Protein AF-A0A3B9JCJ5-F1 (afdb_monomer_lite)

Structure (mmCIF, N/CA/C/O backbone):
data_AF-A0A3B9JCJ5-F1
#
_entry.id   AF-A0A3B9JCJ5-F1
#
loop_
_atom_site.group_PDB
_atom_site.id
_atom_site.type_symbol
_atom_site.label_atom_id
_atom_site.label_alt_id
_atom_site.label_comp_id
_atom_site.label_asym_id
_atom_site.label_entity_id
_atom_site.label_seq_id
_atom_site.pdbx_PDB_ins_code
_atom_site.Cartn_x
_atom_site.Cartn_y
_atom_site.Cartn_z
_atom_site.occupancy
_atom_site.B_iso_or_equiv
_atom_site.auth_seq_id
_atom_site.auth_comp_id
_atom_site.auth_asym_id
_atom_site.auth_atom_id
_atom_site.pdbx_PDB_model_num
ATOM 1 N N . THR A 1 1 ? -22.160 -5.682 -8.707 1.00 51.06 1 THR A N 1
ATOM 2 C CA . THR A 1 1 ? -22.263 -4.657 -7.648 1.00 51.06 1 THR A CA 1
ATOM 3 C C . THR A 1 1 ? -20.905 -4.544 -6.988 1.00 51.06 1 THR A C 1
ATOM 5 O O . THR A 1 1 ? -20.280 -5.572 -6.763 1.00 51.06 1 THR A O 1
ATOM 8 N N . THR A 1 2 ? -20.405 -3.333 -6.750 1.00 54.34 2 THR A N 1
ATOM 9 C CA . THR A 1 2 ? -19.096 -3.130 -6.106 1.00 54.34 2 THR A CA 1
ATOM 10 C C . THR A 1 2 ? -19.331 -2.769 -4.647 1.00 54.34 2 THR A C 1
ATOM 12 O O . THR A 1 2 ? -20.046 -1.812 -4.366 1.00 54.34 2 THR A O 1
ATOM 15 N N . TYR A 1 3 ? -18.773 -3.551 -3.724 1.00 63.84 3 TYR A N 1
ATOM 16 C CA . TYR A 1 3 ? -18.841 -3.282 -2.289 1.00 63.84 3 TYR A CA 1
ATOM 17 C C . TYR A 1 3 ? -17.532 -2.626 -1.853 1.00 63.84 3 TYR A C 1
ATOM 19 O O . TYR A 1 3 ? -16.459 -3.177 -2.088 1.00 63.84 3 TYR A O 1
ATOM 27 N N . ALA A 1 4 ? -17.618 -1.450 -1.237 1.00 65.94 4 ALA A N 1
ATOM 28 C CA . ALA A 1 4 ? -16.459 -0.783 -0.655 1.00 65.94 4 ALA A CA 1
ATOM 29 C C . ALA A 1 4 ? -16.261 -1.268 0.794 1.00 65.94 4 ALA A C 1
ATOM 31 O O . ALA A 1 4 ? -17.230 -1.259 1.562 1.00 65.94 4 ALA A O 1
ATOM 32 N N . PRO A 1 5 ? -15.049 -1.694 1.189 1.00 67.88 5 PRO A N 1
ATOM 33 C CA . PRO A 1 5 ? -14.802 -2.156 2.546 1.00 67.88 5 PRO A CA 1
ATOM 34 C C . PRO A 1 5 ? -14.823 -0.981 3.534 1.00 67.88 5 PRO A C 1
ATOM 36 O O . PRO A 1 5 ? -14.217 0.067 3.297 1.00 67.88 5 PRO A O 1
ATOM 39 N N . ILE A 1 6 ? -15.522 -1.175 4.655 1.00 80.62 6 ILE A N 1
ATOM 40 C CA . ILE A 1 6 ? -15.531 -0.256 5.800 1.00 80.62 6 ILE A CA 1
ATOM 41 C C . ILE A 1 6 ? -14.652 -0.869 6.883 1.00 80.62 6 ILE A C 1
ATOM 43 O O . ILE A 1 6 ? -14.907 -1.986 7.340 1.00 80.62 6 ILE A O 1
ATOM 47 N N . VAL A 1 7 ? -13.619 -0.142 7.301 1.00 82.19 7 VAL A N 1
ATOM 48 C CA . VAL A 1 7 ? -12.666 -0.606 8.310 1.00 82.19 7 VAL A CA 1
ATOM 49 C C . VAL A 1 7 ? -12.843 0.212 9.579 1.00 82.19 7 VAL A C 1
ATOM 51 O O . VAL A 1 7 ? -12.732 1.438 9.568 1.00 82.19 7 VAL A O 1
ATOM 54 N N . ARG A 1 8 ? -13.089 -0.481 10.695 1.00 85.12 8 ARG A N 1
ATOM 55 C CA . ARG A 1 8 ? -13.129 0.111 12.035 1.00 85.12 8 ARG A CA 1
ATOM 56 C C . ARG A 1 8 ? -11.794 -0.109 12.731 1.00 85.12 8 ARG A C 1
ATOM 58 O O . ARG A 1 8 ? -11.353 -1.247 12.876 1.00 85.12 8 ARG A O 1
ATOM 65 N N . PHE A 1 9 ? -11.183 0.960 13.224 1.00 85.25 9 PHE A N 1
ATOM 66 C CA . PHE A 1 9 ? -9.956 0.885 14.012 1.00 85.25 9 PHE A CA 1
ATOM 67 C C . PHE A 1 9 ? -10.035 1.776 15.252 1.00 85.25 9 PHE A C 1
ATOM 69 O O . PHE A 1 9 ? -10.896 2.649 15.370 1.00 85.25 9 PHE A O 1
ATOM 76 N N . ARG A 1 10 ? -9.145 1.528 16.214 1.00 85.25 10 ARG A N 1
ATOM 77 C CA . ARG A 1 10 ? -9.044 2.305 17.452 1.00 85.25 10 ARG A CA 1
ATOM 78 C C . ARG A 1 10 ? -7.695 3.008 17.484 1.00 85.25 10 ARG A C 1
ATOM 80 O O . ARG A 1 10 ? -6.665 2.356 17.336 1.00 85.25 10 ARG A O 1
ATOM 87 N N . THR A 1 11 ? -7.706 4.325 17.662 1.00 81.62 11 THR A N 1
ATOM 88 C CA . THR A 1 11 ? -6.479 5.115 17.801 1.00 81.62 11 THR A CA 1
ATOM 89 C C . THR A 1 11 ? -5.853 4.891 19.174 1.00 81.62 11 THR A C 1
ATOM 91 O O . THR A 1 11 ? -6.522 4.453 20.114 1.00 81.62 11 THR A O 1
ATOM 94 N N . GLN A 1 12 ? -4.575 5.243 19.322 1.00 77.31 12 GLN A N 1
ATOM 95 C CA . GLN A 1 12 ? -3.888 5.177 20.619 1.00 77.31 12 GLN A CA 1
ATOM 96 C C . GLN A 1 12 ? -4.573 6.022 21.708 1.00 77.31 12 GLN A C 1
ATOM 98 O O . GLN A 1 12 ? -4.580 5.632 22.870 1.00 77.31 12 GLN A O 1
ATOM 103 N N . GLY A 1 13 ? -5.243 7.120 21.333 1.00 77.44 13 GLY A N 1
ATOM 104 C CA . GLY A 1 13 ? -6.068 7.935 22.236 1.00 77.44 13 GLY A CA 1
ATOM 105 C C . GLY A 1 13 ? -7.403 7.292 22.639 1.00 77.44 13 GLY A C 1
ATOM 106 O O . GLY A 1 13 ? -8.250 7.952 23.236 1.00 77.44 13 GLY A O 1
ATOM 107 N N . GLY A 1 14 ? -7.637 6.030 22.271 1.00 80.50 14 GLY A N 1
ATOM 108 C CA . GLY A 1 14 ? -8.802 5.247 22.669 1.00 80.50 14 GLY A CA 1
ATOM 109 C C . GLY A 1 14 ? -10.072 5.511 21.861 1.00 80.50 14 GLY A C 1
ATOM 110 O O . GLY A 1 14 ? -11.064 4.820 22.103 1.00 80.50 14 GLY A O 1
ATOM 111 N N . ARG A 1 15 ? -10.048 6.440 20.896 1.00 81.62 15 ARG A N 1
ATOM 112 C CA . ARG A 1 15 ? -11.192 6.774 20.031 1.00 81.62 15 ARG A CA 1
ATOM 113 C C . ARG A 1 15 ? -11.308 5.778 18.878 1.00 81.62 15 ARG A C 1
ATOM 115 O O . ARG A 1 15 ? -10.310 5.440 18.244 1.00 81.62 15 ARG A O 1
ATOM 122 N N . SER A 1 16 ? -12.522 5.311 18.608 1.00 83.31 16 SER A N 1
ATOM 123 C CA . SER A 1 16 ? -12.826 4.473 17.447 1.00 83.31 16 SER A CA 1
ATOM 124 C C . SER A 1 16 ? -13.141 5.334 16.231 1.00 83.31 16 SER A C 1
ATOM 126 O O . SER A 1 16 ? -13.952 6.254 16.332 1.00 83.31 16 SER A O 1
ATOM 128 N N . PHE A 1 17 ? -12.542 4.996 15.096 1.00 83.38 17 PHE A N 1
ATOM 129 C CA . PHE A 1 17 ? -12.818 5.603 13.801 1.00 83.38 17 PHE A CA 1
ATOM 130 C C . PHE A 1 17 ? -13.219 4.524 12.801 1.00 83.38 17 PHE A C 1
ATOM 132 O O . PHE A 1 17 ? -12.736 3.391 12.856 1.00 83.38 17 PHE A O 1
ATOM 139 N N . GLU A 1 18 ? -14.106 4.900 11.891 1.00 84.25 18 GLU A N 1
ATOM 140 C CA . GLU A 1 18 ? -14.458 4.114 10.719 1.00 84.25 18 GLU A CA 1
ATOM 141 C C . GLU A 1 18 ? -14.079 4.916 9.487 1.00 84.25 18 GLU A C 1
ATOM 143 O O . GLU A 1 18 ? -14.359 6.114 9.417 1.00 84.25 18 GLU A O 1
ATOM 148 N N . PHE A 1 19 ? -13.438 4.261 8.528 1.00 82.56 19 PHE A N 1
AT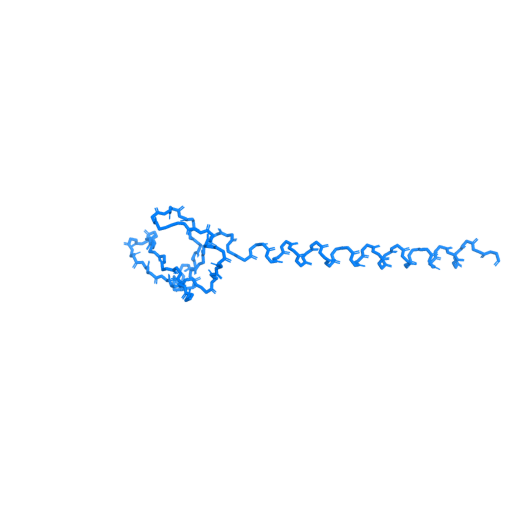OM 149 C CA . PHE A 1 19 ? -13.206 4.849 7.220 1.00 82.56 19 PHE A CA 1
ATOM 150 C C . PHE A 1 19 ? -13.597 3.854 6.133 1.00 82.56 19 PHE A C 1
ATOM 152 O O . PHE A 1 19 ? -13.481 2.635 6.294 1.00 82.56 19 PHE A O 1
ATOM 159 N N . GLN A 1 20 ? -14.094 4.401 5.031 1.00 79.19 20 GLN A N 1
ATOM 160 C CA . GLN A 1 20 ? -14.319 3.656 3.808 1.00 79.19 20 GLN A CA 1
ATOM 161 C C . GLN A 1 20 ? -13.011 3.650 3.028 1.00 79.19 20 GLN A C 1
ATOM 163 O O . GLN A 1 20 ? -12.459 4.716 2.750 1.00 79.19 20 GLN A O 1
ATOM 168 N N . SER A 1 21 ? -12.507 2.467 2.682 1.00 72.56 21 SER A N 1
ATOM 169 C CA . SER A 1 21 ? -11.347 2.423 1.801 1.00 72.56 21 SER A CA 1
ATOM 170 C C . SER A 1 21 ? -11.746 2.839 0.387 1.00 72.56 21 SER A C 1
ATOM 172 O O . SER A 1 21 ? -12.733 2.353 -0.172 1.00 72.56 21 SER A O 1
ATOM 174 N N . ASN A 1 22 ? -10.929 3.707 -0.207 1.00 69.12 22 ASN A N 1
ATOM 175 C CA . ASN A 1 22 ? -11.033 4.086 -1.613 1.00 69.12 22 ASN A CA 1
ATOM 176 C C . ASN A 1 22 ? -10.457 3.015 -2.554 1.00 69.12 22 ASN A C 1
ATOM 178 O O . ASN A 1 22 ? -10.634 3.113 -3.767 1.00 69.12 22 ASN A O 1
ATOM 182 N N . HIS A 1 23 ? -9.781 1.997 -2.013 1.00 66.44 23 HIS A N 1
ATOM 183 C CA . HIS A 1 23 ? -9.211 0.892 -2.772 1.00 66.44 23 HIS A CA 1
ATOM 184 C C . HIS A 1 23 ? -10.047 -0.374 -2.569 1.00 66.44 23 HIS A C 1
ATOM 186 O O . HIS A 1 23 ? -10.039 -0.998 -1.513 1.00 66.44 23 HIS A O 1
ATO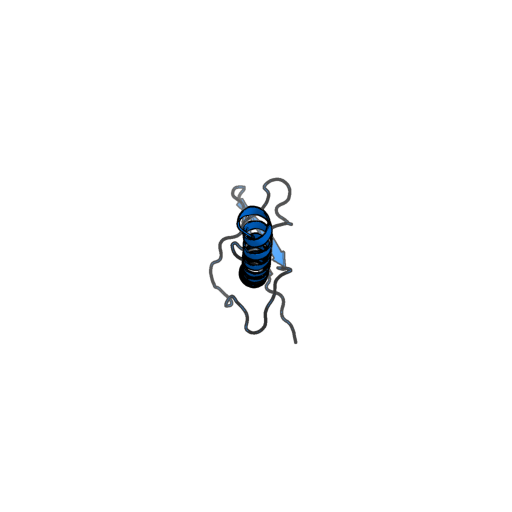M 192 N N . TYR A 1 24 ? -10.769 -0.772 -3.613 1.00 70.56 24 TYR A N 1
ATOM 193 C CA . TYR A 1 24 ? -11.575 -1.990 -3.636 1.00 70.56 24 TYR A CA 1
ATOM 194 C C . TYR A 1 24 ? -11.312 -2.767 -4.925 1.00 70.56 24 TYR A C 1
ATOM 196 O O . TYR A 1 24 ? -11.128 -2.192 -5.997 1.00 70.56 24 TYR A O 1
ATOM 204 N N . SER A 1 25 ? -11.279 -4.091 -4.814 1.00 64.12 25 SER A N 1
ATOM 205 C CA . SER A 1 25 ? -11.029 -5.008 -5.924 1.00 64.12 25 SER A CA 1
ATOM 206 C C . SER A 1 25 ? -12.117 -6.075 -5.987 1.00 64.12 25 SER A C 1
ATOM 208 O O . SER A 1 25 ? -12.754 -6.391 -4.980 1.00 64.12 25 SER A O 1
ATOM 210 N N . TYR A 1 26 ? -12.319 -6.651 -7.172 1.00 58.97 26 TYR A N 1
ATOM 211 C CA . TYR A 1 26 ? -13.072 -7.890 -7.330 1.00 58.97 26 TYR A CA 1
ATOM 212 C C . TYR A 1 26 ? -12.176 -8.925 -8.022 1.00 58.97 26 TYR A C 1
ATOM 214 O O . TYR A 1 26 ? -11.769 -8.676 -9.159 1.00 58.97 26 TYR A O 1
ATOM 222 N N . PRO A 1 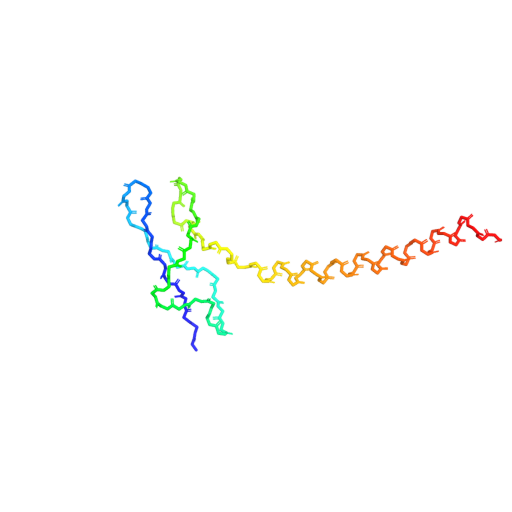27 ? -11.850 -10.060 -7.378 1.00 68.31 27 PRO A N 1
ATOM 223 C CA . PRO A 1 27 ? -12.254 -10.491 -6.032 1.00 68.31 27 PRO A CA 1
ATOM 224 C C . PRO A 1 27 ? -11.692 -9.601 -4.897 1.00 68.31 27 PRO A C 1
ATOM 226 O O . PRO A 1 27 ? -10.687 -8.906 -5.092 1.00 68.31 27 PRO A O 1
ATOM 229 N N . PRO A 1 28 ? -12.354 -9.570 -3.723 1.00 69.31 28 PRO A N 1
ATOM 230 C CA . PRO A 1 28 ? -11.934 -8.737 -2.601 1.00 69.31 28 PRO A CA 1
ATOM 231 C C . PRO A 1 28 ? -10.591 -9.205 -2.032 1.00 69.31 28 PRO A C 1
ATOM 233 O O . PRO A 1 28 ? -10.377 -10.395 -1.822 1.00 69.31 28 PRO A O 1
ATOM 236 N N . ALA A 1 29 ? -9.691 -8.258 -1.760 1.00 71.56 29 ALA A N 1
ATOM 237 C CA . ALA A 1 29 ? -8.374 -8.544 -1.182 1.00 71.56 29 ALA A CA 1
ATOM 238 C C . ALA A 1 29 ? -8.421 -8.942 0.307 1.00 71.56 29 ALA A C 1
ATOM 240 O O . ALA A 1 29 ? -7.441 -9.472 0.829 1.00 71.56 29 ALA A O 1
ATOM 241 N N . TYR A 1 30 ? -9.539 -8.669 0.986 1.00 76.88 30 TYR A N 1
ATOM 242 C CA . TYR A 1 30 ? -9.728 -8.918 2.412 1.00 76.88 30 TYR A CA 1
ATOM 243 C C . TYR A 1 30 ? -11.102 -9.532 2.684 1.00 76.88 30 TYR A C 1
ATOM 245 O O . TYR A 1 30 ? -12.081 -9.208 2.007 1.00 76.88 30 TYR A O 1
ATOM 253 N N . GLU A 1 31 ? -11.179 -10.375 3.710 1.00 78.50 31 GLU A N 1
ATOM 254 C CA . GLU A 1 31 ? -12.424 -10.992 4.172 1.00 78.50 31 GLU A CA 1
ATOM 255 C C . GLU A 1 31 ? -13.057 -10.218 5.340 1.00 78.50 31 GLU A C 1
ATOM 257 O O . GLU A 1 31 ? -12.382 -9.540 6.122 1.00 78.50 31 GLU A O 1
ATOM 262 N N . ILE A 1 32 ? -14.380 -10.335 5.493 1.00 80.00 32 ILE A N 1
ATOM 263 C CA . ILE A 1 32 ? -15.101 -9.728 6.619 1.00 80.00 32 ILE A CA 1
ATOM 264 C C . ILE A 1 32 ? -14.599 -10.353 7.929 1.00 80.00 32 ILE A C 1
ATOM 266 O O . ILE A 1 32 ? -14.623 -11.567 8.100 1.00 80.00 32 ILE A O 1
ATOM 270 N N . GLY A 1 33 ? -14.167 -9.510 8.870 1.00 81.88 33 GLY A N 1
ATOM 271 C CA . GLY A 1 33 ? -13.617 -9.943 10.161 1.00 81.88 33 GLY A CA 1
ATOM 272 C C . GLY A 1 33 ? -12.100 -10.161 10.167 1.00 81.88 33 GLY A C 1
ATOM 273 O O . GLY A 1 33 ? -11.522 -10.362 11.238 1.00 81.88 33 GLY A O 1
ATOM 274 N N . GLN A 1 34 ? -11.432 -10.058 9.015 1.00 83.19 34 GLN A N 1
ATOM 275 C CA . GLN A 1 34 ? -9.976 -10.110 8.942 1.00 83.19 34 GLN A CA 1
ATOM 276 C C . GLN A 1 34 ? -9.351 -8.908 9.664 1.00 83.19 34 GLN A C 1
ATOM 278 O O . GLN A 1 34 ? -9.724 -7.753 9.448 1.00 83.19 34 GLN A O 1
ATOM 283 N N . LYS A 1 35 ? -8.360 -9.170 10.522 1.00 83.81 35 LYS A N 1
ATOM 284 C CA . LYS A 1 35 ? -7.565 -8.107 11.148 1.00 83.81 35 LYS A CA 1
ATOM 285 C C . LYS A 1 35 ? -6.563 -7.564 10.136 1.00 83.81 35 LYS A C 1
ATOM 287 O O . LYS A 1 35 ? -5.748 -8.317 9.609 1.00 83.81 35 LYS A O 1
ATOM 292 N N . VAL A 1 36 ? -6.590 -6.254 9.925 1.00 85.94 36 VAL A N 1
ATOM 293 C CA . VAL A 1 36 ? -5.665 -5.549 9.033 1.00 85.94 36 VAL A CA 1
ATOM 294 C C . VAL A 1 36 ? -4.897 -4.473 9.792 1.00 85.94 36 VAL A C 1
ATOM 296 O O . VAL A 1 36 ? -5.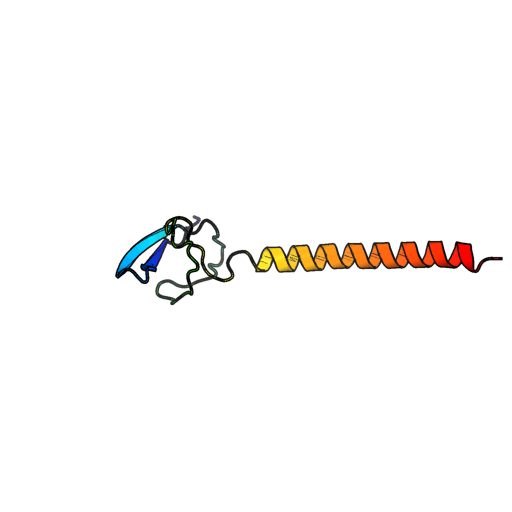378 -3.923 10.784 1.00 85.94 36 VAL A O 1
ATOM 299 N N . THR A 1 37 ? -3.680 -4.174 9.345 1.00 86.38 37 THR A N 1
ATOM 300 C CA . THR A 1 37 ? -2.902 -3.058 9.891 1.00 86.38 37 THR A CA 1
ATOM 301 C C . THR A 1 37 ? -3.348 -1.766 9.223 1.00 86.38 37 THR A C 1
ATOM 303 O O . THR A 1 37 ? -3.226 -1.634 8.009 1.00 86.38 37 THR A O 1
ATOM 306 N N . VAL A 1 38 ? -3.832 -0.812 10.013 1.00 87.56 38 VAL A N 1
ATOM 307 C CA . VAL A 1 38 ? -4.250 0.510 9.535 1.00 87.56 38 VAL A CA 1
ATOM 308 C C . VAL A 1 38 ? -3.159 1.525 9.850 1.00 87.56 38 VAL A C 1
ATOM 310 O O . VAL A 1 38 ? -2.698 1.613 10.989 1.00 87.56 38 VAL A O 1
ATOM 313 N N . LEU A 1 39 ? -2.748 2.283 8.840 1.00 87.00 39 LEU A N 1
ATOM 314 C CA . LEU A 1 39 ? -1.874 3.440 8.978 1.00 87.00 39 LEU A CA 1
ATOM 315 C C . LEU A 1 39 ? -2.756 4.685 8.958 1.00 87.00 39 LEU A C 1
ATOM 317 O O . LEU A 1 39 ? -3.597 4.826 8.075 1.00 87.00 39 LEU A O 1
ATOM 321 N N . TYR A 1 40 ? -2.591 5.572 9.935 1.00 86.56 40 TYR A N 1
ATOM 322 C CA . TYR A 1 40 ? -3.372 6.803 10.018 1.00 86.56 40 TYR A CA 1
ATOM 323 C C . TYR A 1 40 ? -2.484 7.978 10.455 1.00 86.56 40 TYR A C 1
A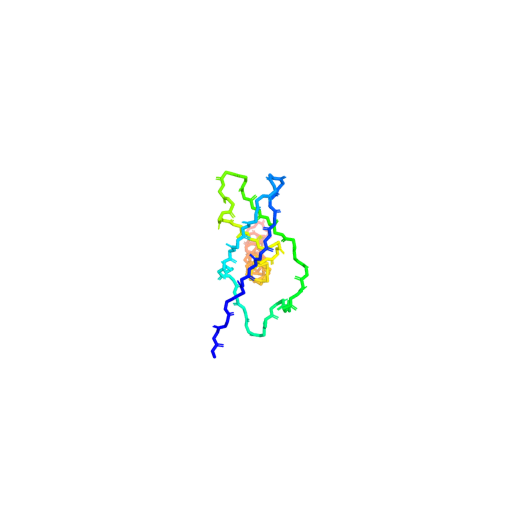TOM 325 O O . TYR A 1 40 ? -1.622 7.785 11.319 1.00 86.56 40 TYR A O 1
ATOM 333 N N . PRO A 1 41 ? -2.683 9.188 9.902 1.00 84.38 41 PRO A N 1
ATOM 334 C CA . PRO A 1 41 ? -2.045 10.390 10.422 1.00 84.38 41 PRO A CA 1
ATOM 335 C C . PRO A 1 41 ? -2.656 10.757 11.788 1.00 84.38 41 PRO A C 1
ATOM 337 O O . PRO A 1 41 ? -3.888 10.807 11.893 1.00 84.38 41 PRO A O 1
ATOM 340 N N . PRO A 1 42 ? -1.852 11.023 12.837 1.00 81.62 42 PRO A N 1
ATOM 341 C CA . PRO A 1 42 ? -2.362 11.397 14.159 1.00 81.62 42 PRO A CA 1
ATOM 342 C C . PRO A 1 42 ? -3.270 12.635 14.142 1.00 81.62 42 PRO A C 1
ATOM 344 O O . PRO A 1 42 ? -4.254 12.685 14.880 1.00 81.62 42 PRO A O 1
ATOM 347 N N . GLU A 1 43 ? -2.961 13.607 13.284 1.00 83.94 43 GLU A N 1
ATOM 348 C CA . GLU A 1 43 ? -3.674 14.881 13.151 1.00 83.94 43 GLU A CA 1
ATOM 349 C C . GLU A 1 43 ? -4.977 14.731 12.355 1.00 83.94 43 GLU A C 1
ATOM 351 O O . GLU A 1 43 ? -5.922 15.494 12.556 1.00 83.94 43 GLU A O 1
ATOM 356 N N . GLN A 1 44 ? -5.049 13.734 11.466 1.00 82.00 44 GLN A N 1
ATOM 357 C CA . GLN A 1 44 ? -6.191 13.519 10.580 1.00 82.00 44 GLN A CA 1
ATOM 358 C C . GLN A 1 44 ? -6.523 12.024 10.419 1.00 82.00 44 GLN A C 1
ATOM 360 O O . GLN A 1 44 ? -6.341 11.448 9.345 1.00 82.00 44 GLN A O 1
ATOM 365 N N . PRO A 1 45 ? -7.073 11.377 11.466 1.00 79.94 45 PRO A N 1
ATOM 366 C CA . PRO A 1 45 ? -7.360 9.940 11.469 1.00 79.94 45 PRO A CA 1
ATOM 367 C C . PRO A 1 45 ? -8.411 9.500 10.436 1.00 79.94 45 PRO A C 1
ATOM 369 O O . PRO A 1 45 ? -8.562 8.306 10.201 1.00 79.94 45 PRO A O 1
ATOM 372 N N . SER A 1 46 ? -9.130 10.434 9.805 1.00 78.62 46 SER A N 1
ATOM 373 C CA . SER A 1 46 ? -10.042 10.141 8.693 1.00 78.62 46 SER A CA 1
ATOM 374 C C . SER A 1 46 ? -9.325 9.804 7.380 1.00 78.62 46 SER A C 1
ATOM 376 O O . SER A 1 46 ? -9.935 9.177 6.522 1.00 78.62 46 SER A O 1
ATOM 378 N N . GLN A 1 47 ? -8.045 10.163 7.224 1.00 79.44 47 GLN A N 1
ATOM 379 C CA . GLN A 1 47 ? -7.213 9.777 6.072 1.00 79.44 47 GLN A CA 1
ATOM 380 C C . GLN A 1 47 ? -6.461 8.459 6.317 1.00 79.44 47 GLN A C 1
ATOM 382 O O . GLN A 1 47 ? -5.310 8.288 5.917 1.00 79.44 47 GLN A O 1
ATOM 387 N N . ALA A 1 48 ? -7.085 7.537 7.043 1.00 84.75 48 ALA A N 1
ATOM 388 C CA . ALA A 1 48 ? -6.507 6.232 7.297 1.00 84.75 48 ALA A CA 1
ATOM 389 C C . ALA A 1 48 ? -6.474 5.379 6.019 1.00 84.75 48 ALA A C 1
ATOM 391 O O . ALA A 1 48 ? -7.347 5.486 5.160 1.00 84.75 48 ALA A O 1
ATOM 392 N N . VAL A 1 49 ? -5.462 4.521 5.914 1.00 84.00 49 VAL A N 1
ATOM 393 C CA . VAL A 1 49 ? -5.279 3.566 4.815 1.00 84.00 49 VAL A CA 1
ATOM 394 C C . VAL A 1 49 ? -4.872 2.208 5.372 1.00 84.00 49 VAL A C 1
ATOM 396 O O . VAL A 1 49 ? -4.188 2.119 6.399 1.00 84.00 49 VAL A O 1
ATOM 399 N N . VAL A 1 50 ? -5.275 1.124 4.717 1.00 84.75 50 VAL A N 1
ATOM 400 C CA . VAL A 1 50 ? -4.809 -0.214 5.080 1.00 84.75 50 VAL A CA 1
ATOM 401 C C . VAL A 1 50 ? -3.403 -0.412 4.523 1.00 84.75 50 VAL A C 1
ATOM 403 O O . VAL A 1 50 ? -3.095 -0.114 3.369 1.00 84.75 50 VAL A O 1
ATOM 406 N N . LYS A 1 51 ? -2.506 -0.932 5.360 1.00 82.62 51 LYS A N 1
ATOM 407 C CA . LYS A 1 51 ? -1.125 -1.199 4.968 1.00 82.62 51 LYS A CA 1
ATOM 408 C C . LYS A 1 51 ? -1.095 -2.187 3.798 1.00 82.62 51 LYS A C 1
ATOM 410 O O . LYS A 1 51 ? -1.504 -3.337 3.942 1.00 82.62 51 LYS A O 1
ATOM 415 N N . GLY A 1 52 ? -0.529 -1.747 2.678 1.00 75.12 52 GLY A N 1
ATOM 416 C CA . GLY A 1 52 ? -0.371 -2.556 1.470 1.00 75.12 52 GLY A CA 1
ATOM 417 C C . GLY A 1 52 ? -1.481 -2.386 0.432 1.00 75.12 52 GLY A C 1
ATOM 418 O O . GLY A 1 52 ? -1.391 -3.000 -0.632 1.00 75.12 52 GLY A O 1
ATOM 419 N N . GLU A 1 53 ? -2.482 -1.536 0.687 1.00 77.19 53 GLU A N 1
ATOM 420 C CA . GLU A 1 53 ? -3.431 -1.122 -0.349 1.00 77.19 53 GLU A CA 1
ATOM 421 C C . GLU A 1 53 ? -2.708 -0.456 -1.525 1.00 77.19 53 GLU A C 1
ATOM 423 O O . GLU A 1 53 ? -1.824 0.377 -1.345 1.00 77.19 53 GLU A O 1
ATOM 428 N N . GLY A 1 54 ? -3.063 -0.856 -2.749 1.00 72.50 54 GLY A N 1
ATOM 429 C CA . GLY A 1 54 ? -2.494 -0.295 -3.980 1.00 72.50 54 GLY A CA 1
ATOM 430 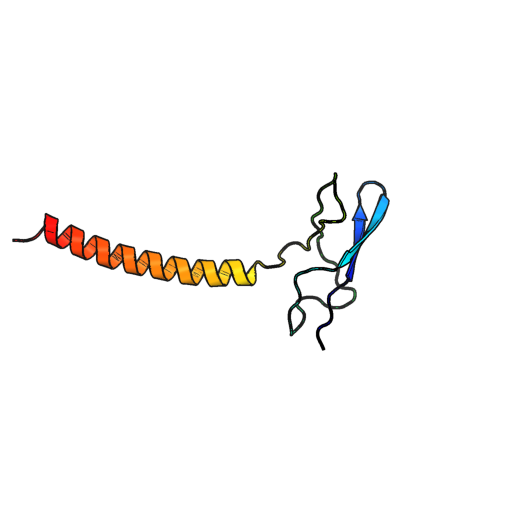C C . GLY A 1 54 ? -1.111 -0.827 -4.388 1.00 72.50 54 GLY A C 1
ATOM 431 O O . GLY A 1 54 ? -0.694 -0.582 -5.521 1.00 72.50 54 GLY A O 1
ATOM 432 N N . ASN A 1 55 ? -0.426 -1.617 -3.548 1.00 80.44 55 ASN A N 1
ATOM 433 C CA . ASN A 1 55 ? 0.925 -2.127 -3.843 1.00 80.44 55 ASN A CA 1
ATOM 434 C C . ASN A 1 55 ? 1.008 -2.942 -5.141 1.00 80.44 55 ASN A C 1
ATOM 436 O O . ASN A 1 55 ? 2.010 -2.870 -5.844 1.00 80.44 55 ASN A O 1
ATOM 440 N N . LEU A 1 56 ? -0.036 -3.704 -5.473 1.00 81.19 56 LEU A N 1
ATOM 441 C CA . LEU A 1 56 ? -0.085 -4.509 -6.697 1.00 81.19 56 LEU A CA 1
ATOM 442 C C . LEU A 1 56 ? 0.104 -3.657 -7.955 1.00 81.19 56 LEU A C 1
ATOM 444 O O . LEU A 1 56 ? 0.897 -4.018 -8.818 1.00 81.19 56 LEU A O 1
ATOM 448 N N . LEU A 1 57 ? -0.574 -2.511 -8.043 1.00 81.56 57 LEU A N 1
ATOM 449 C CA . LEU A 1 57 ? -0.447 -1.618 -9.194 1.00 81.56 57 LEU A CA 1
ATOM 450 C C . LEU A 1 57 ? 0.950 -1.002 -9.251 1.00 81.56 57 LEU A C 1
ATOM 452 O O . LEU A 1 57 ? 1.552 -0.970 -10.318 1.00 81.56 57 LEU A O 1
ATOM 456 N N . ILE A 1 58 ? 1.491 -0.585 -8.103 1.00 86.75 58 ILE A N 1
ATOM 457 C CA . ILE A 1 58 ? 2.857 -0.052 -8.012 1.00 86.75 58 ILE A CA 1
ATOM 458 C C . ILE A 1 58 ? 3.872 -1.088 -8.508 1.00 86.75 58 ILE A C 1
ATOM 460 O O . ILE A 1 58 ? 4.759 -0.749 -9.285 1.00 86.75 58 ILE A O 1
ATOM 464 N N . ILE A 1 59 ? 3.722 -2.355 -8.111 1.00 88.44 59 ILE A N 1
ATOM 465 C CA . ILE A 1 59 ? 4.591 -3.447 -8.563 1.00 88.44 59 ILE A CA 1
ATOM 466 C C . ILE A 1 59 ? 4.441 -3.667 -10.070 1.00 88.44 59 ILE A C 1
ATOM 468 O O . ILE A 1 59 ? 5.445 -3.736 -10.769 1.00 88.44 59 ILE A O 1
ATOM 472 N N . VAL A 1 60 ? 3.212 -3.749 -10.586 1.00 91.00 60 VAL A N 1
ATOM 473 C CA . VAL A 1 60 ? 2.962 -3.984 -12.017 1.00 91.00 60 VAL A CA 1
ATOM 474 C C . VAL A 1 60 ? 3.546 -2.856 -12.866 1.00 91.00 60 VAL A C 1
ATOM 476 O O . VAL A 1 60 ? 4.354 -3.122 -13.752 1.00 91.00 60 VAL A O 1
ATOM 479 N N . PHE A 1 61 ? 3.203 -1.600 -12.572 1.00 93.62 61 PHE A N 1
ATOM 480 C CA . PHE A 1 61 ? 3.735 -0.454 -13.311 1.00 93.62 61 PHE A CA 1
ATOM 481 C C . PHE A 1 61 ? 5.248 -0.306 -13.130 1.00 93.62 61 PHE A C 1
ATOM 483 O O . PHE A 1 61 ? 5.944 0.021 -14.087 1.00 93.62 61 PHE A O 1
ATOM 490 N N . GLY A 1 62 ? 5.770 -0.603 -11.937 1.00 95.19 62 GLY A N 1
ATOM 491 C CA . GLY A 1 62 ? 7.204 -0.602 -11.666 1.00 95.19 62 GLY A CA 1
ATOM 492 C C . GLY A 1 62 ? 7.961 -1.632 -12.505 1.00 95.19 62 GLY A C 1
ATOM 493 O O . GLY A 1 62 ? 8.990 -1.302 -13.086 1.00 95.19 62 GLY A O 1
ATOM 494 N N . LEU A 1 63 ? 7.445 -2.860 -12.621 1.00 96.56 63 LEU A N 1
ATOM 495 C CA . LEU A 1 63 ? 8.061 -3.915 -13.431 1.00 96.56 63 LEU A CA 1
ATOM 496 C C . LEU A 1 63 ? 8.001 -3.602 -14.929 1.00 96.56 63 LEU A C 1
ATOM 498 O O . LEU A 1 63 ? 8.999 -3.792 -15.623 1.00 96.56 63 LEU A O 1
ATOM 502 N N . VAL A 1 64 ? 6.863 -3.100 -15.418 1.00 97.25 64 VAL A N 1
ATOM 503 C CA . VAL A 1 64 ? 6.703 -2.699 -16.825 1.00 97.25 64 VAL A CA 1
ATOM 504 C C . VAL A 1 64 ? 7.670 -1.564 -17.167 1.00 97.25 64 VAL A C 1
ATOM 506 O O . VAL A 1 64 ? 8.501 -1.727 -18.061 1.00 97.25 64 VAL A O 1
ATOM 509 N N . GLY A 1 65 ? 7.650 -0.477 -16.387 1.00 96.38 65 GLY A N 1
ATOM 510 C CA . GLY A 1 65 ? 8.530 0.672 -16.608 1.00 96.38 65 GLY A CA 1
ATOM 511 C C . GLY A 1 65 ? 10.012 0.318 -16.490 1.00 96.38 65 GLY A C 1
ATOM 512 O O . GLY A 1 65 ? 10.838 0.798 -17.265 1.00 96.38 65 GLY A O 1
ATOM 513 N N . MET A 1 66 ? 10.370 -0.577 -15.565 1.00 97.50 66 MET A N 1
ATOM 514 C CA . MET A 1 66 ? 11.742 -1.070 -15.454 1.00 97.50 66 MET A CA 1
ATOM 515 C C . MET A 1 66 ? 12.178 -1.843 -16.705 1.00 97.50 66 MET A C 1
ATOM 517 O O . MET A 1 66 ? 13.309 -1.674 -17.154 1.00 97.50 66 MET A O 1
ATOM 521 N N . GLY A 1 67 ? 11.292 -2.639 -17.309 1.00 97.19 67 GLY A N 1
ATOM 522 C CA . GLY A 1 67 ? 11.571 -3.322 -18.573 1.00 97.19 67 GLY A CA 1
ATOM 523 C C . GLY A 1 67 ? 11.884 -2.348 -19.712 1.00 97.19 67 GLY A C 1
ATOM 524 O O . GLY A 1 67 ? 12.880 -2.515 -20.416 1.00 97.19 67 GLY A O 1
ATOM 525 N N . GLU A 1 68 ? 11.085 -1.292 -19.856 1.00 96.88 68 GLU A N 1
ATOM 526 C CA . GLU A 1 68 ? 11.276 -0.266 -20.889 1.00 96.88 68 GLU A CA 1
ATOM 527 C C . GLU A 1 68 ? 12.593 0.498 -20.703 1.00 96.88 68 GLU A C 1
ATOM 529 O O . GLU A 1 68 ? 13.328 0.716 -21.671 1.00 96.88 68 GLU A O 1
ATOM 534 N N . LEU A 1 69 ? 12.943 0.830 -19.456 1.00 97.75 69 LEU A N 1
ATOM 535 C CA . LEU A 1 69 ? 14.223 1.461 -19.132 1.00 97.75 69 LEU A CA 1
ATOM 536 C C . LEU A 1 69 ? 15.413 0.572 -19.505 1.00 97.75 69 LEU A C 1
ATOM 538 O O . LEU A 1 69 ? 16.391 1.071 -20.059 1.00 97.75 69 LEU A O 1
ATOM 542 N N . LEU A 1 70 ? 15.335 -0.736 -19.247 1.00 97.50 70 LEU A N 1
ATOM 543 C CA . LEU A 1 70 ? 16.401 -1.678 -19.600 1.00 97.50 70 LEU A CA 1
ATOM 544 C C . LEU A 1 70 ? 16.555 -1.828 -21.116 1.00 97.50 70 LEU A C 1
ATOM 546 O O . LEU A 1 70 ? 17.679 -1.827 -21.619 1.00 97.50 70 LEU A O 1
ATOM 550 N N . ILE A 1 71 ? 15.444 -1.907 -21.852 1.00 97.06 71 ILE A N 1
ATOM 551 C CA . ILE A 1 71 ? 15.458 -1.960 -23.320 1.00 97.06 71 ILE A CA 1
ATOM 552 C C . ILE A 1 71 ? 16.080 -0.677 -23.884 1.00 97.06 71 ILE A C 1
ATOM 554 O O . ILE A 1 71 ? 16.982 -0.739 -24.723 1.00 97.06 71 ILE A O 1
ATOM 558 N N . GLY A 1 72 ? 15.642 0.485 -23.394 1.00 96.75 72 GLY A N 1
ATOM 559 C CA . GLY A 1 72 ? 16.176 1.782 -23.802 1.00 96.75 72 GLY A CA 1
ATOM 560 C C . GLY A 1 72 ? 17.665 1.920 -23.490 1.00 96.75 72 GLY A C 1
ATOM 561 O O . GLY A 1 72 ? 18.442 2.322 -24.357 1.00 96.75 72 GLY A O 1
ATOM 562 N N . ALA A 1 73 ? 18.083 1.516 -22.288 1.00 96.75 73 ALA A N 1
ATOM 563 C CA . ALA A 1 73 ? 19.483 1.513 -21.883 1.00 96.75 73 ALA A CA 1
ATOM 564 C C . ALA A 1 73 ? 20.322 0.595 -22.775 1.00 96.75 73 ALA A C 1
ATOM 566 O O . ALA A 1 73 ? 21.374 1.018 -23.238 1.00 96.75 73 ALA A O 1
ATOM 567 N N . PHE A 1 74 ? 19.853 -0.617 -23.083 1.00 95.81 74 PHE A N 1
ATOM 568 C CA . PHE A 1 74 ? 20.565 -1.556 -23.951 1.00 95.81 74 PHE A CA 1
ATOM 569 C C . PHE A 1 74 ? 20.761 -1.004 -25.370 1.00 95.81 74 PHE A C 1
ATOM 571 O O . PHE A 1 74 ? 21.872 -1.034 -25.903 1.00 95.81 74 PHE A O 1
ATOM 578 N N . ILE A 1 75 ? 19.704 -0.449 -25.975 1.00 96.06 75 ILE A N 1
ATOM 579 C CA . ILE A 1 75 ? 19.776 0.175 -27.304 1.00 96.06 75 ILE A CA 1
ATOM 580 C C . ILE A 1 75 ? 20.712 1.390 -27.271 1.00 96.06 75 ILE A C 1
ATOM 582 O O . ILE A 1 75 ? 21.571 1.532 -28.143 1.00 96.06 75 ILE A O 1
ATOM 586 N N . GLY A 1 76 ? 20.579 2.242 -26.252 1.00 94.56 76 GLY A N 1
ATOM 587 C CA . GLY A 1 76 ? 21.427 3.413 -26.051 1.00 94.56 76 GLY A CA 1
ATOM 588 C C . GLY A 1 76 ? 22.901 3.047 -25.898 1.00 94.56 76 GLY A C 1
ATOM 589 O O . GLY A 1 76 ? 23.742 3.626 -26.582 1.00 94.56 76 GLY A O 1
ATOM 590 N N . LEU A 1 77 ? 23.213 2.043 -25.075 1.00 94.06 77 LEU A N 1
ATOM 591 C CA . LEU A 1 77 ? 24.579 1.565 -24.854 1.00 94.06 77 LEU A CA 1
ATOM 592 C C . LEU A 1 77 ? 25.173 0.967 -26.128 1.00 94.06 77 LEU A C 1
ATOM 594 O O . LEU A 1 77 ? 26.330 1.234 -26.437 1.00 94.06 77 LEU A O 1
ATOM 598 N N . LYS A 1 78 ? 24.384 0.203 -26.897 1.00 92.62 78 LYS A N 1
ATOM 599 C CA . LYS A 1 78 ? 24.827 -0.358 -28.180 1.00 92.62 78 LYS A CA 1
ATOM 600 C C . LYS A 1 78 ? 25.169 0.747 -29.182 1.00 92.62 78 LYS A C 1
ATOM 602 O O . LYS A 1 78 ? 26.230 0.695 -29.792 1.00 92.62 78 LYS A O 1
ATOM 607 N N . ASN A 1 79 ? 24.307 1.759 -29.298 1.00 91.56 79 ASN A N 1
ATOM 608 C CA . ASN A 1 79 ? 24.512 2.907 -30.188 1.00 91.56 79 ASN A CA 1
ATOM 609 C C . ASN A 1 79 ? 25.672 3.809 -29.736 1.00 91.56 79 ASN A C 1
ATOM 611 O O . ASN A 1 79 ? 26.367 4.400 -30.562 1.00 91.56 79 ASN A O 1
ATOM 615 N N . PHE A 1 80 ? 25.877 3.945 -28.426 1.00 89.19 80 PHE A N 1
ATOM 616 C CA . PHE A 1 80 ? 26.987 4.707 -27.862 1.00 89.19 80 PHE A CA 1
ATOM 617 C C . PHE A 1 80 ? 28.314 3.976 -28.074 1.00 89.19 80 PHE A C 1
ATOM 619 O O . PHE A 1 80 ? 29.263 4.557 -28.588 1.00 89.19 80 PHE A O 1
ATOM 626 N N . SER A 1 81 ? 28.351 2.678 -27.769 1.00 87.31 81 SER A N 1
ATOM 627 C CA . SER A 1 81 ? 29.515 1.823 -27.990 1.00 87.31 81 SER A CA 1
ATOM 628 C C . SER A 1 81 ? 29.916 1.794 -29.465 1.00 87.31 81 SER A C 1
ATOM 630 O O . SER A 1 81 ? 31.078 2.023 -29.775 1.00 87.31 81 SER A O 1
ATOM 632 N N . SER A 1 82 ? 28.966 1.661 -30.400 1.00 85.44 82 SER A N 1
ATOM 633 C CA . SER A 1 82 ? 29.279 1.705 -31.836 1.00 85.44 82 SER A CA 1
ATOM 634 C C . SER A 1 82 ? 29.871 3.040 -32.302 1.00 85.44 82 SER A C 1
ATOM 636 O O . SER A 1 82 ? 30.597 3.063 -33.285 1.00 85.44 82 SER A O 1
ATOM 638 N N . ARG A 1 83 ? 29.581 4.153 -31.613 1.00 83.81 83 ARG A N 1
ATOM 639 C CA . ARG A 1 83 ? 30.173 5.472 -31.907 1.00 83.81 83 ARG A CA 1
ATOM 640 C C . ARG A 1 83 ? 31.573 5.661 -31.323 1.00 83.81 83 ARG A C 1
ATOM 642 O O . ARG A 1 83 ? 32.311 6.498 -31.823 1.00 83.81 83 ARG A O 1
ATOM 649 N N . ILE A 1 84 ? 31.898 4.946 -30.248 1.00 84.19 84 ILE A N 1
ATOM 650 C CA . ILE A 1 84 ? 33.205 5.011 -29.578 1.00 84.19 84 ILE A CA 1
ATOM 651 C C . ILE A 1 84 ? 34.175 3.966 -30.151 1.00 84.19 84 ILE A C 1
ATOM 653 O O . ILE A 1 84 ? 35.376 4.214 -30.177 1.00 84.19 84 ILE A O 1
ATOM 657 N N . TYR A 1 85 ? 33.660 2.816 -30.601 1.00 80.12 85 TYR A N 1
ATOM 658 C CA . TYR A 1 85 ? 34.446 1.656 -31.033 1.00 80.12 85 TYR A CA 1
ATOM 659 C C . TYR A 1 85 ? 34.405 1.350 -32.545 1.00 80.12 85 TYR A C 1
ATOM 661 O O . TYR A 1 85 ? 35.161 0.478 -32.962 1.00 80.12 85 TYR A O 1
ATOM 669 N N . GLY A 1 86 ? 33.569 2.001 -33.366 1.00 72.94 86 GLY A N 1
ATOM 670 C CA . GLY A 1 86 ? 33.703 1.929 -34.839 1.00 72.94 86 GLY A CA 1
ATOM 671 C C . GLY A 1 86 ? 34.797 2.895 -35.314 1.00 72.94 86 GLY A C 1
ATOM 672 O O . GLY A 1 86 ? 34.830 4.023 -34.823 1.00 72.94 86 GLY A O 1
ATOM 673 N N . GLU A 1 87 ? 35.822 2.461 -36.062 1.00 56.56 87 GLU A N 1
ATOM 674 C CA . GLU A 1 87 ? 35.820 2.068 -37.500 1.00 56.56 87 GLU A CA 1
ATOM 675 C C . GLU A 1 87 ? 35.471 3.235 -38.433 1.00 56.56 87 GLU A C 1
ATOM 677 O O . GLU A 1 87 ? 34.303 3.687 -38.419 1.00 56.56 87 GLU A O 1
#

Foldseek 3Di:
DFDFDWDWDADPVRDIDIETDPAADVVGPDDVPDDFDWDADPVGRRPIDTPPGPVVVVVVVVVVVVVVVVVVVVVVVVVVCCVVPDD

pLDDT: mean 82.32, std 10.49, range [51.06, 97.75]

Radius of gyration: 22.33 Å; chains: 1; bounding box: 58×26×60 Å

Sequence (87 aa):
TTYAPIVRFRTQGGRSFEFQSNHYSYPPAYEIGQKVTVLYPPEQPSQAVVKGEGNLLIIVFGLVGMGELLIGAFIGLKNFSSRIYGE

Secondary structure (DSSP, 8-state):
-PPPPEEEEE-TTS-EEEEE-S---SS-SS-TT---PEE--SS-GGG-EETTTTHHHHHHHHHHHHHHHHHHHHHHHHHHHHHHH--